Protein AF-A0A933IXT7-F1 (afdb_monomer_lite)

pLDDT: mean 86.95, std 10.94, range [59.25, 97.69]

Secondary structure (DSSP, 8-state):
--SS-EEEEESEEEESSEEEES---GGGTT----EEEEEE-BTTB--EEEESSEEEE-TTEEEEEEEEEEEESSEEEEES--SEEEEEEEEEES-EEEES--S--EEEE-HHHHHHHH---PPPP-----PPPPP-

Foldseek 3Di:
DFAADEDEAEAEDEDAAEAEFQDDDVVNVRDLHAGHYAWDYDQLGAIEYYHAAEYEAEASHAEAHGEAEYYHAHEYEYDHDHPYAEYEAAYDYPYYYYYDDPDDHYYHHDVSRPCSHPNDDDDDDDDDDDDDDDDD

Structure (mmCIF, N/CA/C/O backbone):
data_AF-A0A933IXT7-F1
#
_entry.id   AF-A0A933IXT7-F1
#
loop_
_atom_site.group_PDB
_atom_site.id
_atom_site.type_symbol
_atom_site.label_atom_id
_atom_site.label_alt_id
_atom_site.label_comp_id
_atom_site.label_asym_id
_atom_site.label_entity_id
_atom_site.label_seq_id
_atom_site.pdbx_PDB_ins_code
_atom_site.Cartn_x
_atom_site.Cartn_y
_atom_site.Cartn_z
_atom_site.occupancy
_atom_site.B_iso_or_equiv
_atom_site.auth_seq_id
_atom_site.auth_comp_id
_atom_site.auth_asym_id
_atom_site.auth_atom_id
_atom_site.pdbx_PDB_model_num
ATOM 1 N N . LEU A 1 1 ? 7.897 -8.116 -3.542 1.00 64.69 1 LEU A N 1
ATOM 2 C CA . LEU A 1 1 ? 8.031 -8.507 -4.963 1.00 64.69 1 LEU A CA 1
ATOM 3 C C . LEU A 1 1 ? 9.427 -8.209 -5.486 1.00 64.69 1 LEU A C 1
ATOM 5 O O . LEU A 1 1 ? 9.995 -7.204 -5.065 1.00 64.69 1 LEU A O 1
ATOM 9 N N . LYS A 1 2 ? 9.981 -9.103 -6.317 1.00 71.12 2 LYS A N 1
ATOM 10 C CA . LYS A 1 2 ? 11.319 -9.008 -6.930 1.00 71.12 2 LYS A CA 1
ATOM 11 C C . LYS A 1 2 ? 11.310 -9.678 -8.314 1.00 71.12 2 LYS A C 1
ATOM 13 O O . LYS A 1 2 ? 10.680 -10.722 -8.445 1.00 71.12 2 LYS A O 1
ATOM 18 N N . CYS A 1 3 ? 12.093 -9.143 -9.254 1.00 75.56 3 CYS A N 1
ATOM 19 C CA . CYS A 1 3 ? 12.360 -9.699 -10.592 1.00 75.56 3 CYS A CA 1
ATOM 20 C C . CYS A 1 3 ? 11.106 -9.931 -11.469 1.00 75.56 3 CYS A C 1
ATOM 22 O O . CYS A 1 3 ? 10.729 -11.075 -11.701 1.00 75.56 3 CYS A O 1
ATOM 24 N N . ASP A 1 4 ? 10.489 -8.854 -11.966 1.00 82.38 4 ASP A N 1
ATOM 25 C CA . ASP A 1 4 ? 9.450 -8.893 -13.017 1.00 82.38 4 ASP A CA 1
ATOM 26 C C . ASP A 1 4 ? 8.221 -9.744 -12.662 1.00 82.38 4 ASP A C 1
ATOM 28 O O . ASP A 1 4 ? 7.850 -10.705 -13.335 1.00 82.38 4 ASP A O 1
ATOM 32 N N . ARG A 1 5 ? 7.622 -9.449 -11.506 1.00 85.50 5 ARG A N 1
ATOM 33 C CA . ARG A 1 5 ? 6.485 -10.210 -10.986 1.00 85.50 5 ARG A CA 1
ATOM 34 C C . ARG A 1 5 ? 5.219 -9.391 -11.068 1.00 85.50 5 ARG A C 1
ATOM 36 O O . ARG A 1 5 ? 5.161 -8.304 -10.506 1.00 85.50 5 ARG A O 1
ATOM 43 N N . LYS A 1 6 ? 4.190 -9.992 -11.652 1.00 91.56 6 LYS A N 1
ATOM 44 C CA . LYS A 1 6 ? 2.822 -9.484 -11.621 1.00 91.56 6 LYS A CA 1
ATOM 45 C C . LYS A 1 6 ? 2.040 -10.261 -10.575 1.00 91.56 6 LYS A C 1
ATOM 47 O O . LYS A 1 6 ? 1.971 -11.488 -10.649 1.00 91.56 6 LYS A O 1
ATOM 52 N N . ILE A 1 7 ? 1.509 -9.567 -9.576 1.00 92.81 7 ILE A N 1
ATOM 53 C CA . ILE A 1 7 ? 0.618 -10.165 -8.579 1.00 92.81 7 ILE A CA 1
ATOM 54 C C . ILE A 1 7 ? -0.763 -9.557 -8.716 1.00 92.81 7 ILE A C 1
ATOM 56 O O . ILE A 1 7 ? -0.926 -8.342 -8.642 1.00 92.81 7 ILE A O 1
ATOM 60 N N . THR A 1 8 ? -1.752 -10.436 -8.812 1.00 95.62 8 THR A N 1
ATOM 61 C CA . THR A 1 8 ? -3.160 -10.089 -8.676 1.00 95.62 8 THR A CA 1
ATOM 62 C C . THR A 1 8 ? -3.669 -10.629 -7.347 1.00 95.62 8 THR A C 1
ATOM 64 O O . THR A 1 8 ? -3.582 -11.827 -7.080 1.00 95.62 8 THR A O 1
ATOM 67 N N . VAL A 1 9 ? -4.184 -9.741 -6.506 1.00 96.00 9 VAL A N 1
ATOM 68 C CA . VAL A 1 9 ? -4.843 -10.070 -5.242 1.00 96.00 9 VAL A CA 1
ATOM 69 C C . VAL A 1 9 ? -6.340 -9.889 -5.447 1.00 96.00 9 VAL A C 1
ATOM 71 O O . VAL A 1 9 ? -6.778 -8.811 -5.830 1.00 96.00 9 VAL A O 1
ATOM 74 N N . ASN A 1 10 ? -7.129 -10.923 -5.174 1.00 95.44 10 ASN A N 1
ATOM 75 C CA . ASN A 1 10 ? -8.587 -10.825 -5.147 1.00 95.44 10 ASN A CA 1
ATOM 76 C C . ASN A 1 10 ? -9.021 -10.796 -3.675 1.00 95.44 10 ASN A C 1
ATOM 78 O O . ASN A 1 10 ? -9.048 -11.843 -3.031 1.00 95.44 10 ASN A O 1
ATOM 82 N N . GLY A 1 11 ? -9.275 -9.602 -3.132 1.00 93.94 11 GLY A N 1
ATOM 83 C CA . GLY A 1 11 ? -9.555 -9.395 -1.706 1.00 93.94 11 GLY A CA 1
ATOM 84 C C . GLY A 1 11 ? -8.407 -8.716 -0.948 1.00 93.94 11 GLY A C 1
ATOM 85 O O . GLY A 1 11 ? -7.787 -7.777 -1.456 1.00 93.94 11 GLY A O 1
ATOM 86 N N . LEU A 1 12 ? -8.152 -9.139 0.294 1.00 94.31 12 LEU A N 1
ATOM 87 C CA . LEU A 1 12 ? -7.164 -8.520 1.186 1.00 94.31 12 LEU A CA 1
ATOM 88 C C . LEU A 1 12 ? -5.797 -9.207 1.124 1.00 94.31 12 LEU A C 1
ATOM 90 O O . LEU A 1 12 ? -5.676 -10.408 1.364 1.00 94.31 12 LEU A O 1
ATOM 94 N N . LEU A 1 13 ? -4.741 -8.416 0.927 1.00 95.88 13 LEU A N 1
ATOM 95 C CA . LEU A 1 13 ? -3.371 -8.830 1.218 1.00 95.88 13 LEU A CA 1
ATOM 96 C C . LEU A 1 13 ? -2.930 -8.228 2.551 1.00 95.88 13 LEU A C 1
ATOM 98 O O . LEU A 1 13 ? -2.722 -7.019 2.658 1.00 95.88 13 LEU A O 1
ATOM 102 N N . VAL A 1 14 ? -2.742 -9.087 3.551 1.00 95.62 14 VAL A N 1
ATOM 103 C CA . VAL A 1 14 ? -2.350 -8.681 4.905 1.00 95.62 14 VAL A CA 1
ATOM 104 C C . VAL A 1 14 ? -0.927 -9.144 5.208 1.00 95.62 14 VAL A C 1
ATOM 106 O O . VAL A 1 14 ? -0.570 -10.299 4.984 1.00 95.62 14 VAL A O 1
ATOM 109 N N . SER A 1 15 ? -0.109 -8.248 5.754 1.00 95.94 15 SER A N 1
ATOM 110 C CA . SER A 1 15 ? 1.239 -8.541 6.238 1.00 95.94 15 SER A CA 1
ATOM 111 C C . SER A 1 15 ? 1.377 -8.178 7.712 1.00 95.94 15 SER A C 1
ATOM 113 O O . SER A 1 15 ? 1.053 -7.067 8.142 1.00 95.94 15 SER A O 1
ATOM 115 N N . SER A 1 16 ? 1.951 -9.099 8.488 1.00 94.38 16 SER A N 1
ATOM 116 C CA . SER A 1 16 ? 2.228 -8.915 9.918 1.00 94.38 16 SER A CA 1
ATOM 117 C C . SER A 1 16 ? 3.265 -7.830 10.211 1.00 94.38 16 SER A C 1
ATOM 119 O O . SER A 1 16 ? 3.409 -7.420 11.364 1.00 94.38 16 SER A O 1
ATOM 121 N N . ARG A 1 17 ? 3.993 -7.355 9.192 1.00 94.94 17 ARG A N 1
ATOM 122 C CA . ARG A 1 17 ? 5.006 -6.309 9.344 1.00 94.94 17 ARG A CA 1
ATOM 123 C C . ARG A 1 17 ? 4.995 -5.333 8.178 1.00 94.94 17 ARG A C 1
ATOM 125 O O . ARG A 1 17 ? 4.395 -4.271 8.293 1.00 94.94 17 ARG A O 1
ATOM 132 N N . ASP A 1 18 ? 5.646 -5.690 7.076 1.00 96.50 18 ASP A N 1
ATOM 133 C CA . ASP A 1 18 ? 5.834 -4.793 5.939 1.00 96.50 18 ASP A CA 1
ATOM 134 C C . ASP A 1 18 ? 5.363 -5.445 4.638 1.00 96.50 18 ASP A C 1
ATOM 136 O O . ASP A 1 18 ? 5.537 -6.650 4.436 1.00 96.50 18 ASP A O 1
ATOM 140 N N . ILE A 1 19 ? 4.847 -4.631 3.724 1.00 95.00 19 ILE A N 1
ATOM 141 C CA . ILE A 1 19 ? 4.668 -4.977 2.313 1.00 95.00 19 ILE A CA 1
ATOM 142 C C . ILE A 1 19 ? 5.752 -4.227 1.541 1.00 95.00 19 ILE A C 1
ATOM 144 O O . ILE A 1 19 ? 5.908 -3.021 1.694 1.00 95.00 19 ILE A O 1
ATOM 148 N N . ASN A 1 20 ? 6.544 -4.948 0.747 1.00 92.94 20 ASN A N 1
ATOM 149 C CA . ASN A 1 20 ? 7.614 -4.354 -0.053 1.00 92.94 20 ASN A CA 1
ATOM 150 C C . ASN A 1 20 ? 7.482 -4.805 -1.505 1.00 92.94 20 ASN A C 1
ATOM 152 O O . ASN A 1 20 ? 7.503 -6.010 -1.798 1.00 92.94 20 ASN A O 1
ATOM 156 N N . ILE A 1 21 ? 7.382 -3.846 -2.411 1.00 90.62 21 ILE A N 1
ATOM 157 C CA . ILE A 1 21 ? 7.180 -4.056 -3.842 1.00 90.62 21 ILE A CA 1
ATOM 158 C C . ILE A 1 21 ? 8.311 -3.346 -4.578 1.00 90.62 21 ILE A C 1
ATOM 160 O O . ILE A 1 21 ? 8.733 -2.277 -4.163 1.00 90.62 21 ILE A O 1
ATOM 164 N N . GLY A 1 22 ? 8.853 -3.977 -5.622 1.00 86.88 22 GLY A N 1
ATOM 165 C CA . GLY A 1 22 ? 9.901 -3.354 -6.431 1.00 86.88 22 GLY A CA 1
ATOM 166 C C . GLY A 1 22 ? 11.289 -3.314 -5.789 1.00 86.88 22 GLY A C 1
ATOM 167 O O . GLY A 1 22 ? 12.111 -2.485 -6.179 1.00 86.88 22 GLY A O 1
ATOM 168 N N . LYS A 1 23 ? 11.587 -4.191 -4.815 1.00 84.25 23 LYS A N 1
ATOM 169 C CA . LYS A 1 23 ?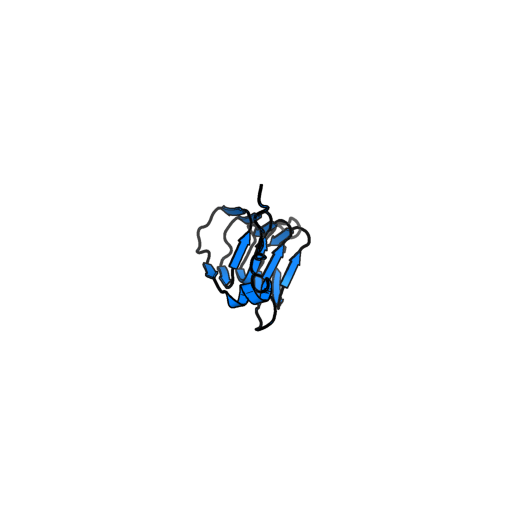 12.926 -4.234 -4.208 1.00 84.25 23 LYS A CA 1
ATOM 170 C C . LYS A 1 23 ? 13.971 -4.656 -5.230 1.00 84.25 23 LYS A C 1
ATOM 172 O O . LYS A 1 23 ? 13.884 -5.750 -5.792 1.00 84.25 23 LYS A O 1
ATOM 177 N N . PHE A 1 24 ? 15.012 -3.840 -5.361 1.00 74.19 24 PHE A N 1
ATOM 178 C CA . PHE A 1 24 ? 16.221 -4.221 -6.076 1.00 74.19 24 PHE A CA 1
ATOM 179 C C . PHE A 1 24 ? 16.853 -5.458 -5.416 1.00 74.19 24 PHE A C 1
ATOM 181 O O . PHE A 1 24 ? 16.936 -5.558 -4.188 1.00 74.19 24 PHE A O 1
ATOM 188 N N . SER A 1 25 ? 17.260 -6.438 -6.219 1.00 71.06 25 SER A N 1
ATOM 189 C CA . SER A 1 25 ? 17.835 -7.690 -5.728 1.00 71.06 25 SER A CA 1
ATOM 190 C C . SER A 1 25 ? 18.917 -8.168 -6.687 1.00 71.06 25 SER A C 1
ATOM 192 O O . SER A 1 25 ? 18.670 -8.287 -7.882 1.00 71.06 25 SER A O 1
ATOM 194 N N . ILE A 1 26 ? 20.093 -8.500 -6.146 1.00 68.81 26 ILE A N 1
ATOM 195 C CA . ILE A 1 26 ? 21.267 -8.965 -6.910 1.00 68.81 26 ILE A CA 1
ATOM 196 C C . ILE A 1 26 ? 20.938 -10.222 -7.735 1.00 68.81 26 ILE A C 1
ATOM 198 O O . ILE A 1 26 ? 21.406 -10.371 -8.858 1.00 68.81 26 ILE A O 1
ATOM 202 N N . GLY A 1 27 ? 20.047 -11.081 -7.225 1.00 65.19 27 GLY A N 1
ATOM 203 C CA . GLY A 1 27 ? 19.555 -12.264 -7.941 1.00 65.19 27 GLY A CA 1
ATOM 204 C C . GLY A 1 27 ? 18.751 -11.982 -9.220 1.00 65.19 27 GLY A C 1
ATOM 205 O O . GLY A 1 27 ? 18.489 -12.918 -9.960 1.00 65.19 27 GLY A O 1
ATOM 206 N N . CYS A 1 28 ? 18.381 -10.728 -9.505 1.00 61.88 28 CYS A N 1
ATOM 207 C CA . CYS A 1 28 ? 17.754 -10.336 -10.773 1.00 61.88 28 CYS A CA 1
ATOM 208 C C . CYS A 1 28 ? 18.783 -9.871 -11.829 1.00 61.88 28 CYS A C 1
ATOM 210 O O . CYS A 1 28 ? 18.413 -9.131 -12.734 1.00 61.88 28 CYS A O 1
ATOM 212 N N . LEU A 1 29 ? 20.072 -10.227 -11.698 1.00 63.25 29 LEU A N 1
ATOM 213 C CA . LEU A 1 29 ? 21.143 -9.864 -12.648 1.00 63.25 29 LEU A CA 1
ATOM 214 C C . LEU A 1 29 ? 21.183 -8.357 -12.980 1.00 63.25 29 LEU A C 1
ATOM 216 O O . LEU A 1 29 ? 21.308 -7.966 -14.136 1.00 63.25 29 LEU A O 1
ATOM 220 N N . PHE A 1 30 ? 21.049 -7.505 -11.958 1.00 62.12 30 PHE A N 1
ATOM 221 C CA . PHE A 1 30 ? 20.999 -6.036 -12.080 1.00 62.12 30 PHE A CA 1
ATOM 222 C C . PHE A 1 30 ? 19.828 -5.468 -12.901 1.00 62.12 30 PHE A C 1
ATOM 224 O O . PHE A 1 30 ? 19.757 -4.256 -13.093 1.00 62.12 30 PHE A O 1
ATOM 231 N N . GLN A 1 31 ? 18.870 -6.290 -13.329 1.00 63.16 31 GLN A N 1
ATOM 232 C CA . GLN A 1 31 ? 17.666 -5.809 -13.996 1.00 63.16 31 GLN A CA 1
ATOM 233 C C . GLN A 1 31 ? 16.585 -5.459 -12.966 1.00 63.16 31 GLN A C 1
ATOM 235 O O . GLN A 1 31 ? 16.182 -6.283 -12.137 1.00 63.16 31 GLN A O 1
ATOM 240 N N . CYS A 1 32 ? 16.077 -4.224 -13.035 1.00 69.69 32 CYS A N 1
ATOM 241 C CA . CYS A 1 32 ? 14.761 -3.913 -12.481 1.00 69.69 32 CYS A CA 1
ATOM 242 C C . CYS A 1 32 ? 13.715 -4.530 -13.414 1.00 69.69 32 CYS A C 1
ATOM 244 O O . CYS A 1 32 ? 13.420 -3.976 -14.468 1.00 69.69 32 CYS A O 1
ATOM 246 N N . GLY A 1 33 ? 13.150 -5.671 -13.029 1.00 68.50 33 GLY A N 1
ATOM 247 C CA . GLY A 1 33 ? 11.905 -6.133 -13.643 1.00 68.50 33 GLY A CA 1
ATOM 248 C C . GLY A 1 33 ? 10.720 -5.266 -13.207 1.00 68.50 33 GLY A C 1
ATOM 249 O O . GLY A 1 33 ? 10.770 -4.674 -12.124 1.00 68.50 33 GLY A O 1
ATOM 250 N N . GLN A 1 34 ? 9.655 -5.210 -14.006 1.00 76.44 34 GLN A N 1
ATOM 251 C CA . GLN A 1 34 ? 8.419 -4.521 -13.638 1.00 76.44 34 GLN A CA 1
ATOM 252 C C . GLN A 1 34 ? 7.662 -5.344 -12.601 1.00 76.44 34 GLN A C 1
ATOM 254 O O . GLN A 1 34 ? 7.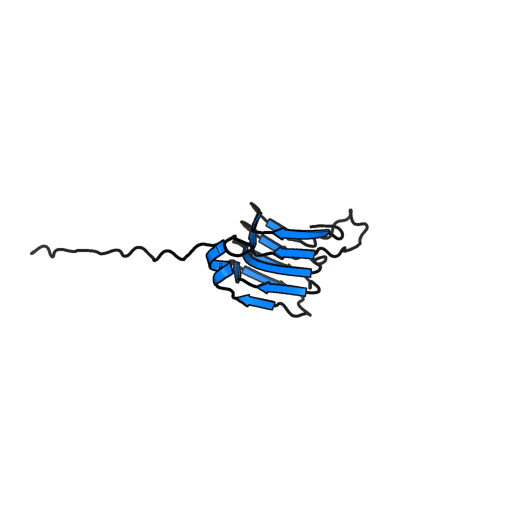148 -6.426 -12.875 1.00 76.44 34 GLN A O 1
ATOM 259 N N . ASN A 1 35 ? 7.634 -4.853 -11.364 1.00 89.12 35 ASN A N 1
ATOM 260 C CA . ASN A 1 35 ? 6.863 -5.502 -10.313 1.00 89.12 35 ASN A CA 1
ATOM 261 C C . ASN A 1 35 ? 5.489 -4.847 -10.226 1.00 89.12 35 ASN A C 1
ATOM 263 O O . ASN A 1 35 ? 5.357 -3.805 -9.582 1.00 89.12 35 ASN A O 1
ATOM 267 N N . ASP A 1 36 ? 4.510 -5.468 -10.873 1.00 92.62 36 ASP A N 1
ATOM 268 C CA . ASP A 1 36 ? 3.140 -4.977 -10.941 1.00 92.62 36 ASP A CA 1
ATOM 269 C C . ASP A 1 36 ? 2.314 -5.570 -9.794 1.00 92.62 36 ASP A C 1
ATOM 271 O O . ASP A 1 36 ? 2.419 -6.763 -9.469 1.00 92.62 36 ASP A O 1
ATOM 275 N N . ILE A 1 37 ? 1.471 -4.742 -9.183 1.00 94.50 37 ILE A N 1
ATOM 276 C CA . ILE A 1 37 ? 0.465 -5.185 -8.225 1.00 94.50 37 ILE A CA 1
ATOM 277 C C . ILE A 1 37 ? -0.914 -4.697 -8.653 1.00 94.50 37 ILE A C 1
ATOM 279 O O . ILE A 1 37 ? -1.141 -3.509 -8.880 1.00 94.50 37 ILE A O 1
ATOM 283 N N . THR A 1 38 ? -1.848 -5.637 -8.710 1.00 96.94 38 THR A N 1
ATOM 284 C CA . THR A 1 38 ? -3.262 -5.371 -8.935 1.00 96.94 38 THR A CA 1
ATOM 285 C C . THR A 1 38 ? -4.053 -5.937 -7.769 1.00 96.94 38 THR A C 1
ATOM 287 O O . THR A 1 38 ? -3.924 -7.119 -7.453 1.00 96.94 38 THR A O 1
ATOM 290 N N . VAL A 1 39 ? -4.872 -5.117 -7.122 1.00 97.44 39 VAL A N 1
ATOM 291 C CA . VAL A 1 39 ? -5.835 -5.571 -6.114 1.00 97.44 39 VAL A CA 1
ATOM 292 C C . VAL A 1 39 ? -7.229 -5.370 -6.674 1.00 97.44 39 VAL A C 1
ATOM 294 O O . VAL A 1 39 ? -7.655 -4.239 -6.906 1.00 97.44 39 VAL A O 1
ATOM 297 N N . ASN A 1 40 ? -7.926 -6.479 -6.887 1.00 97.06 40 ASN A N 1
ATOM 298 C CA . ASN A 1 40 ? -9.297 -6.497 -7.354 1.00 97.06 40 ASN A CA 1
ATOM 299 C C . ASN A 1 40 ? -10.254 -6.447 -6.170 1.00 97.06 40 ASN A C 1
ATOM 301 O O . ASN A 1 40 ? -10.062 -7.114 -5.148 1.00 97.06 40 ASN A O 1
ATOM 305 N N . HIS A 1 41 ? -11.318 -5.685 -6.370 1.00 95.25 41 HIS A N 1
ATOM 306 C CA . HIS A 1 41 ? -12.452 -5.617 -5.476 1.00 95.25 41 HIS A CA 1
ATOM 307 C C . HIS A 1 41 ? -13.609 -6.442 -6.044 1.00 95.25 41 HIS A C 1
ATOM 309 O O . HIS A 1 41 ? -13.832 -6.448 -7.256 1.00 95.25 41 HIS A O 1
ATOM 315 N N . ALA A 1 42 ? -14.358 -7.097 -5.165 1.00 93.94 42 ALA A N 1
ATOM 316 C CA . ALA A 1 42 ? -15.643 -7.704 -5.470 1.00 93.94 42 ALA A CA 1
ATOM 317 C C . ALA A 1 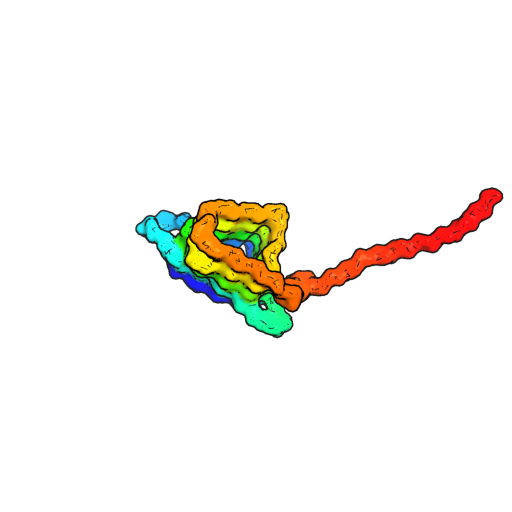42 ? -16.632 -7.254 -4.393 1.00 93.94 42 ALA A C 1
ATOM 319 O O . ALA A 1 42 ? -16.275 -7.228 -3.219 1.00 93.94 42 ALA A O 1
ATOM 320 N N . SER A 1 43 ? -17.852 -6.896 -4.795 1.00 91.50 43 SER A N 1
ATOM 321 C CA . SER A 1 43 ? -18.838 -6.320 -3.875 1.00 91.50 43 SER A CA 1
ATOM 322 C C . SER A 1 43 ? -19.133 -7.258 -2.704 1.00 91.50 43 SER A C 1
ATOM 324 O O . SER A 1 43 ? -19.357 -8.455 -2.897 1.00 91.50 43 SER A O 1
ATOM 326 N N . GLY A 1 44 ? -19.130 -6.700 -1.494 1.00 89.38 44 GLY A N 1
ATOM 327 C CA . GLY A 1 44 ? -19.327 -7.442 -0.252 1.00 89.38 44 GLY A CA 1
ATOM 328 C C . GLY A 1 44 ? -18.071 -8.165 0.240 1.00 89.38 44 GLY A C 1
ATOM 329 O O . GLY A 1 44 ? -18.140 -8.880 1.239 1.00 89.38 44 GLY A O 1
ATOM 330 N N . ILE A 1 45 ? -16.930 -7.999 -0.438 1.00 92.75 45 ILE A N 1
ATOM 331 C CA . ILE A 1 45 ? -15.654 -8.603 -0.061 1.00 92.75 45 ILE A CA 1
ATOM 332 C C . ILE A 1 45 ? -14.651 -7.494 0.232 1.00 92.75 45 ILE A C 1
ATOM 334 O O . ILE A 1 45 ? -14.293 -6.691 -0.632 1.00 92.75 45 ILE A O 1
ATOM 338 N N . ALA A 1 46 ? -14.123 -7.514 1.453 1.00 94.06 46 ALA A N 1
ATOM 339 C CA . ALA A 1 46 ? -13.020 -6.656 1.840 1.00 94.06 46 ALA A CA 1
ATOM 340 C C . ALA A 1 46 ? -11.843 -6.817 0.863 1.00 94.06 46 ALA A C 1
ATOM 342 O O . ALA A 1 46 ? -11.378 -7.930 0.595 1.00 94.06 46 ALA A O 1
ATOM 343 N N . SER A 1 47 ? -11.330 -5.698 0.355 1.00 97.12 47 SER A N 1
ATOM 344 C CA . SER A 1 47 ? -10.175 -5.682 -0.538 1.00 97.12 47 SER A CA 1
ATOM 345 C C . SER A 1 47 ? -9.188 -4.592 -0.163 1.00 97.12 47 SER A C 1
ATOM 347 O O . SER A 1 47 ? -9.560 -3.558 0.399 1.00 97.12 47 SER A O 1
ATOM 349 N N . GLY A 1 48 ? -7.907 -4.828 -0.448 1.00 96.62 48 GLY A N 1
ATOM 350 C CA . GLY A 1 48 ? -6.876 -3.863 -0.095 1.00 96.62 48 GLY A CA 1
ATOM 351 C C . GLY A 1 48 ? -5.513 -4.429 0.280 1.00 96.62 48 GLY A C 1
ATOM 352 O O . GLY A 1 48 ? -5.255 -5.631 0.202 1.00 96.62 48 GLY A O 1
ATOM 353 N N . LEU A 1 49 ? -4.638 -3.523 0.719 1.00 96.88 49 LEU A N 1
ATOM 354 C CA . LEU A 1 49 ? -3.280 -3.802 1.184 1.00 96.88 49 LEU A CA 1
ATOM 355 C C . LEU A 1 49 ? -3.140 -3.359 2.637 1.00 96.88 49 LEU A C 1
ATOM 357 O O . LEU A 1 49 ? -3.253 -2.173 2.929 1.00 96.88 49 LEU A O 1
ATOM 361 N N . PHE A 1 50 ? -2.853 -4.293 3.538 1.00 96.94 50 PHE A N 1
ATOM 362 C CA . PHE A 1 50 ? -2.774 -4.022 4.970 1.00 96.94 50 PHE A CA 1
ATOM 363 C C . PHE A 1 50 ? -1.415 -4.447 5.504 1.00 96.94 50 PHE A C 1
ATOM 365 O O . PHE A 1 50 ? -1.052 -5.623 5.475 1.00 96.94 50 PHE A O 1
ATOM 372 N N . ALA A 1 51 ? -0.660 -3.491 6.031 1.00 97.00 51 ALA A N 1
ATOM 373 C CA . ALA A 1 51 ? 0.599 -3.755 6.703 1.00 97.00 51 ALA A CA 1
ATOM 374 C C . ALA A 1 51 ? 0.551 -3.230 8.135 1.00 97.00 51 ALA A C 1
ATOM 376 O O . ALA A 1 51 ? 0.243 -2.061 8.381 1.00 97.00 51 ALA A O 1
ATOM 377 N N . LYS A 1 52 ? 0.954 -4.078 9.089 1.00 95.75 52 LYS A N 1
ATOM 378 C CA . LYS A 1 52 ? 1.076 -3.667 10.493 1.00 95.75 52 LYS A CA 1
ATOM 379 C C . LYS A 1 52 ? 2.083 -2.535 10.689 1.00 95.75 52 LYS A C 1
ATOM 381 O O . LYS A 1 52 ? 2.024 -1.886 11.722 1.00 95.75 52 LYS A O 1
ATOM 386 N N . ARG A 1 53 ? 3.018 -2.306 9.765 1.00 96.75 53 ARG A N 1
ATOM 387 C CA . ARG A 1 53 ? 4.022 -1.242 9.867 1.00 96.75 53 ARG A CA 1
ATOM 388 C C . ARG A 1 53 ? 4.145 -0.449 8.569 1.00 96.75 53 ARG A C 1
ATOM 390 O O . ARG A 1 53 ? 3.621 0.659 8.511 1.00 96.75 53 ARG A O 1
ATOM 397 N N . LYS A 1 54 ? 4.829 -0.977 7.545 1.00 96.88 54 LYS A N 1
ATOM 398 C CA . LYS A 1 54 ? 5.143 -0.199 6.331 1.00 96.88 54 LYS A CA 1
ATOM 399 C C . LYS A 1 54 ? 4.619 -0.811 5.045 1.00 96.88 54 LYS A C 1
ATOM 401 O O . LYS A 1 54 ? 4.694 -2.023 4.859 1.00 96.88 54 LYS A O 1
ATOM 406 N N . ILE A 1 55 ? 4.204 0.046 4.119 1.00 96.00 55 ILE A N 1
ATOM 407 C CA . ILE A 1 55 ? 4.027 -0.311 2.709 1.00 96.00 55 ILE A CA 1
ATOM 408 C C . ILE A 1 55 ? 5.057 0.486 1.91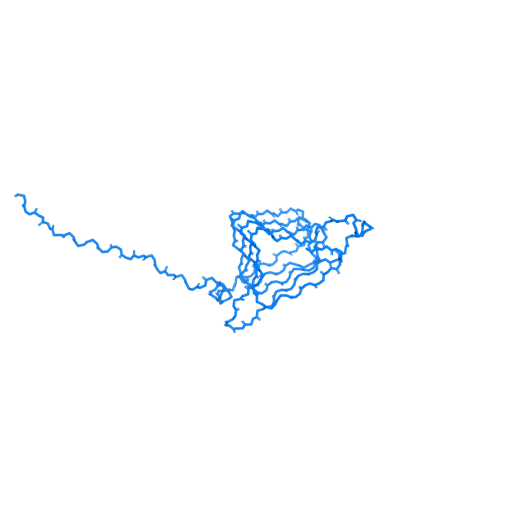3 1.00 96.00 55 ILE A C 1
ATOM 410 O O . ILE A 1 55 ? 5.016 1.713 1.913 1.00 96.00 55 ILE A O 1
ATOM 414 N N . ASN A 1 56 ? 5.994 -0.216 1.273 1.00 94.06 56 ASN A N 1
ATOM 415 C CA . ASN A 1 56 ? 7.076 0.377 0.496 1.00 94.06 56 ASN A CA 1
ATOM 416 C C . ASN A 1 56 ? 6.956 -0.018 -0.978 1.00 94.06 56 ASN A C 1
ATOM 418 O O . ASN A 1 56 ? 7.010 -1.207 -1.314 1.00 94.06 56 ASN A O 1
ATOM 422 N N . PHE A 1 57 ? 6.866 0.992 -1.833 1.00 91.75 57 PHE A N 1
ATOM 423 C CA . PHE A 1 57 ? 7.079 0.896 -3.270 1.00 91.75 57 PHE A CA 1
ATOM 424 C C . PHE A 1 57 ? 8.490 1.405 -3.568 1.00 91.75 57 PHE A C 1
ATOM 426 O O . PHE A 1 57 ? 8.790 2.584 -3.385 1.00 91.75 57 PHE A O 1
ATOM 433 N N . ASP A 1 58 ? 9.375 0.482 -3.927 1.00 89.81 58 ASP A N 1
ATOM 434 C CA . ASP A 1 58 ? 10.793 0.713 -4.207 1.00 89.81 58 ASP A CA 1
ATOM 435 C C . ASP A 1 58 ? 11.021 0.946 -5.725 1.00 89.81 58 ASP A C 1
ATOM 437 O O . ASP A 1 58 ? 10.096 0.738 -6.517 1.00 89.81 58 ASP A O 1
ATOM 441 N N . PRO A 1 59 ? 12.238 1.334 -6.172 1.00 86.19 59 PRO A N 1
ATOM 442 C CA . PRO A 1 59 ? 12.492 1.792 -7.542 1.00 86.19 59 PRO A CA 1
ATOM 443 C C . PRO A 1 59 ? 12.072 0.874 -8.686 1.00 86.19 59 PRO A C 1
ATOM 445 O O . PRO A 1 59 ? 11.805 1.366 -9.777 1.00 86.19 59 PRO A O 1
ATOM 448 N N . CYS A 1 60 ? 12.025 -0.441 -8.465 1.00 86.94 60 CYS A N 1
ATOM 449 C CA . CYS A 1 60 ? 11.611 -1.399 -9.490 1.00 86.94 60 CYS A CA 1
ATOM 450 C C . CYS A 1 60 ? 10.098 -1.702 -9.441 1.00 86.94 60 CYS A C 1
ATOM 452 O O . CYS A 1 60 ? 9.674 -2.796 -9.826 1.00 86.94 60 CYS A O 1
ATOM 454 N N . THR A 1 61 ? 9.279 -0.808 -8.883 1.00 89.19 61 THR A N 1
ATOM 455 C CA . THR A 1 61 ? 7.814 -0.942 -8.910 1.00 89.19 61 THR A CA 1
ATOM 456 C C . THR A 1 61 ? 7.308 -0.603 -10.313 1.00 89.19 61 THR A C 1
ATOM 458 O O . THR A 1 61 ? 7.717 0.400 -10.888 1.00 89.19 61 THR A O 1
ATOM 461 N N . GLY A 1 62 ? 6.468 -1.473 -10.876 1.00 90.00 62 GLY A N 1
ATOM 462 C CA . GLY A 1 62 ? 5.897 -1.334 -12.214 1.00 90.00 62 GLY A CA 1
ATOM 463 C C . GLY A 1 62 ? 4.576 -0.572 -12.188 1.00 90.00 62 GLY A C 1
ATOM 464 O O . GLY A 1 62 ? 4.589 0.643 -12.076 1.00 90.00 62 GLY A O 1
ATOM 465 N N . GLU A 1 63 ? 3.450 -1.259 -12.315 1.00 92.31 63 GLU A N 1
ATOM 466 C CA . GLU A 1 63 ? 2.103 -0.685 -12.173 1.00 92.31 63 GLU A CA 1
ATOM 467 C C . GLU A 1 63 ? 1.526 -0.985 -10.784 1.00 92.31 63 GLU A C 1
ATOM 469 O O . GLU A 1 63 ? 1.673 -2.090 -10.253 1.00 92.31 63 GLU A O 1
ATOM 474 N N . VAL A 1 64 ? 0.866 0.001 -10.179 1.00 93.81 64 VAL A N 1
ATOM 475 C CA . VAL A 1 64 ? 0.163 -0.141 -8.901 1.00 93.81 64 VAL A CA 1
ATOM 476 C C . VAL A 1 64 ? -1.292 0.231 -9.117 1.00 93.81 64 VAL A C 1
ATOM 478 O O . VAL A 1 64 ? -1.617 1.405 -9.252 1.00 93.81 64 VAL A O 1
ATOM 481 N N . ASN A 1 65 ? -2.164 -0.772 -9.113 1.00 96.19 65 ASN A N 1
ATOM 482 C CA . ASN A 1 65 ? -3.599 -0.605 -9.304 1.00 96.19 65 ASN A CA 1
ATOM 483 C C . ASN A 1 65 ? -4.338 -1.263 -8.135 1.00 96.19 65 ASN A C 1
ATOM 485 O O . ASN A 1 65 ? -4.366 -2.486 -8.017 1.00 96.19 65 ASN A O 1
ATOM 489 N N . VAL A 1 66 ? -4.907 -0.466 -7.229 1.00 97.19 66 VAL A N 1
ATOM 490 C CA . VAL A 1 66 ? -5.551 -0.967 -6.006 1.00 97.19 66 VAL A CA 1
ATOM 491 C C . VAL A 1 66 ? -6.999 -0.508 -5.929 1.00 97.19 66 VAL A C 1
ATOM 493 O O . VAL A 1 66 ? -7.262 0.669 -5.707 1.00 97.19 66 VAL A O 1
ATOM 496 N N . ASN A 1 67 ? -7.930 -1.458 -6.023 1.00 97.69 67 ASN A N 1
ATOM 497 C CA . ASN A 1 67 ? -9.334 -1.259 -5.679 1.00 97.69 67 ASN A CA 1
ATOM 498 C C . ASN A 1 67 ? -9.568 -1.801 -4.266 1.00 97.69 67 ASN A C 1
ATOM 500 O O . ASN A 1 67 ? -9.688 -3.012 -4.064 1.00 97.69 67 ASN A O 1
ATOM 504 N N . GLY A 1 68 ? -9.572 -0.918 -3.271 1.00 96.38 68 GLY A N 1
ATOM 505 C CA . GLY A 1 68 ? -9.676 -1.305 -1.866 1.00 96.38 68 GLY A CA 1
ATOM 506 C C . GLY A 1 68 ? -9.018 -0.322 -0.902 1.00 96.38 68 GLY A C 1
ATOM 507 O O . GLY A 1 68 ? -8.512 0.733 -1.290 1.00 96.38 68 GLY A O 1
ATOM 508 N N . ALA A 1 69 ? -9.003 -0.685 0.377 1.00 95.94 69 ALA A N 1
ATOM 509 C CA . ALA A 1 69 ? -8.335 0.092 1.414 1.00 95.94 69 ALA A CA 1
ATOM 510 C C . ALA A 1 69 ? -6.826 -0.200 1.445 1.00 95.94 69 ALA A C 1
ATOM 512 O O . ALA A 1 69 ? -6.390 -1.349 1.477 1.00 95.94 69 ALA A O 1
ATOM 513 N N . VAL A 1 70 ? -6.001 0.839 1.477 1.00 96.94 70 VAL A N 1
ATOM 514 C CA . VAL A 1 70 ? -4.559 0.726 1.710 1.00 96.94 70 VAL A CA 1
ATOM 515 C C . VAL A 1 70 ? -4.269 1.235 3.111 1.00 96.94 70 VAL A C 1
ATOM 517 O O . VAL A 1 70 ? -4.435 2.419 3.383 1.00 96.94 70 VAL A O 1
ATOM 520 N N . TYR A 1 71 ? -3.824 0.347 3.995 1.00 96.00 71 TYR A N 1
ATOM 521 C CA . TYR A 1 71 ? -3.555 0.646 5.394 1.00 96.00 71 TYR A CA 1
ATOM 522 C C . TYR A 1 71 ? -2.103 0.332 5.770 1.00 96.00 71 TYR A C 1
ATOM 524 O O . TYR A 1 71 ? -1.647 -0.812 5.670 1.00 96.00 71 TYR A O 1
ATOM 532 N N . ALA A 1 72 ? -1.389 1.340 6.267 1.00 96.44 72 ALA A N 1
ATOM 533 C CA . ALA A 1 72 ? -0.054 1.205 6.841 1.00 96.44 72 ALA A CA 1
ATOM 534 C C . ALA A 1 72 ? 0.017 1.954 8.176 1.00 96.44 72 ALA A C 1
ATOM 536 O O . ALA A 1 72 ? -0.046 3.181 8.201 1.00 96.44 72 ALA A O 1
ATOM 537 N N . SER A 1 73 ? 0.178 1.241 9.294 1.00 95.75 73 SER A N 1
ATOM 538 C CA . SER A 1 73 ? 0.118 1.898 10.612 1.00 95.75 73 SER A CA 1
ATOM 539 C C . SER A 1 73 ? 1.235 2.931 10.841 1.00 95.75 73 SER A C 1
ATOM 541 O O . SER A 1 73 ? 1.024 3.917 11.542 1.00 95.75 73 SER A O 1
ATOM 543 N N . ASP A 1 74 ? 2.420 2.723 10.255 1.00 95.75 74 ASP A N 1
ATOM 544 C CA . ASP A 1 74 ? 3.596 3.566 10.477 1.00 95.75 74 ASP A CA 1
ATOM 545 C C . ASP A 1 74 ? 3.864 4.470 9.274 1.00 95.75 74 ASP A C 1
ATOM 547 O O . ASP A 1 74 ? 3.820 5.695 9.390 1.00 95.75 74 ASP A O 1
ATOM 551 N N . GLU A 1 75 ? 4.142 3.878 8.113 1.00 95.69 75 GLU A N 1
ATOM 552 C CA . GLU A 1 75 ? 4.560 4.640 6.941 1.00 95.69 75 GLU A CA 1
ATOM 553 C C . GLU A 1 75 ? 4.110 3.980 5.640 1.00 95.69 75 GLU A C 1
ATOM 555 O O . GLU A 1 75 ? 4.409 2.815 5.365 1.00 95.69 75 GLU A O 1
ATOM 560 N N . PHE A 1 76 ? 3.454 4.774 4.805 1.00 94.31 76 PHE A N 1
ATOM 561 C CA . PHE A 1 76 ? 3.366 4.527 3.380 1.00 94.31 76 PHE A CA 1
ATOM 562 C C . PHE A 1 76 ? 4.530 5.249 2.701 1.00 94.31 76 PHE A C 1
ATOM 564 O O . PHE A 1 76 ? 4.697 6.460 2.871 1.00 94.31 76 PHE A O 1
ATOM 571 N N . LYS A 1 77 ? 5.325 4.527 1.912 1.00 93.56 77 LYS A N 1
ATOM 572 C CA . LYS A 1 77 ? 6.458 5.090 1.182 1.00 93.56 77 LYS A CA 1
ATOM 573 C C . LYS A 1 77 ? 6.424 4.687 -0.284 1.00 93.56 77 LYS A C 1
ATOM 575 O O . LYS A 1 77 ? 6.369 3.501 -0.597 1.00 93.56 77 LYS A O 1
ATOM 580 N N . THR A 1 78 ? 6.575 5.668 -1.165 1.00 89.38 78 THR A N 1
ATOM 581 C CA . THR A 1 78 ? 6.905 5.438 -2.575 1.00 89.38 78 THR A CA 1
ATOM 582 C C . THR A 1 78 ? 8.211 6.141 -2.921 1.00 89.38 78 THR A C 1
ATOM 584 O O . THR A 1 78 ? 8.391 7.332 -2.645 1.00 89.38 78 THR A O 1
ATOM 587 N N . LEU A 1 79 ? 9.154 5.375 -3.462 1.00 79.69 79 LEU A N 1
ATOM 588 C CA . LEU A 1 79 ? 10.472 5.827 -3.875 1.00 79.69 79 LEU A CA 1
ATOM 589 C C . LEU A 1 79 ? 10.640 5.469 -5.346 1.00 79.69 79 LEU A C 1
ATOM 591 O O . LEU A 1 79 ? 10.696 4.288 -5.683 1.00 79.69 79 LEU A O 1
ATOM 595 N N . SER A 1 80 ? 10.760 6.498 -6.188 1.00 68.81 80 SER A N 1
ATOM 596 C CA . SER A 1 80 ? 10.592 6.394 -7.642 1.00 68.81 80 SER A CA 1
ATOM 597 C C . SER A 1 80 ? 9.135 6.210 -8.064 1.00 68.81 80 SER A C 1
ATOM 599 O O . SER A 1 80 ? 8.232 6.006 -7.248 1.00 68.81 80 SER A O 1
ATOM 601 N N . LEU A 1 81 ? 8.927 6.313 -9.370 1.00 66.94 81 LEU A N 1
ATOM 602 C CA . LEU A 1 81 ? 7.631 6.223 -10.004 1.00 66.94 81 LEU A CA 1
ATOM 603 C C . LEU A 1 81 ? 7.380 4.823 -10.537 1.00 66.94 81 LEU A C 1
ATOM 605 O O . LEU A 1 81 ? 8.127 4.363 -11.405 1.00 66.94 81 LEU A O 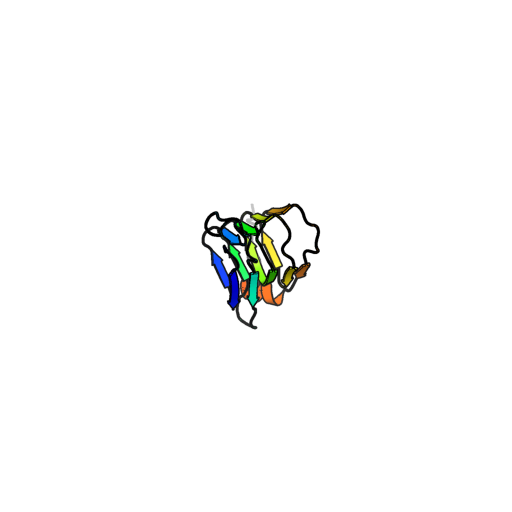1
ATOM 609 N N . PRO A 1 82 ? 6.286 4.192 -10.111 1.00 71.88 82 PRO A N 1
ATOM 610 C CA . PRO A 1 82 ? 5.614 3.250 -10.975 1.00 71.88 82 PRO A CA 1
ATOM 611 C C . PRO A 1 82 ? 5.080 3.972 -12.223 1.00 71.88 82 PRO A C 1
ATOM 613 O O . PRO A 1 82 ? 4.819 5.176 -12.195 1.00 71.88 82 PRO A O 1
ATOM 616 N N . ARG A 1 83 ? 4.930 3.246 -13.336 1.00 81.94 83 ARG A N 1
ATOM 617 C CA . ARG A 1 83 ? 4.372 3.811 -14.586 1.00 81.94 83 ARG A CA 1
ATOM 618 C C . ARG A 1 83 ? 2.949 4.308 -14.388 1.00 81.94 83 ARG A C 1
ATOM 620 O O . ARG A 1 83 ? 2.546 5.283 -15.009 1.00 81.94 83 ARG A O 1
ATOM 627 N N . GLU A 1 84 ? 2.229 3.631 -13.505 1.00 89.00 84 GLU A N 1
ATOM 628 C CA . GLU A 1 84 ? 0.872 3.947 -13.114 1.00 89.00 84 GLU A CA 1
ATOM 629 C C . GLU A 1 84 ? 0.725 3.715 -11.608 1.00 89.00 84 GLU A C 1
ATOM 631 O O . GLU A 1 84 ? 1.160 2.683 -11.088 1.00 89.00 84 GLU A O 1
ATOM 636 N N . PHE A 1 85 ? 0.128 4.680 -10.909 1.00 92.38 85 PHE A N 1
ATOM 637 C CA . PHE A 1 85 ? -0.220 4.555 -9.500 1.00 92.38 85 PHE A CA 1
ATOM 638 C C . PHE A 1 85 ? -1.661 5.004 -9.286 1.00 92.38 85 PHE A C 1
ATOM 640 O O . PHE A 1 85 ? -1.932 6.203 -9.191 1.00 92.38 85 PHE A O 1
ATOM 647 N N . ASN A 1 86 ? -2.569 4.041 -9.171 1.00 95.25 86 ASN A N 1
ATOM 648 C CA . ASN A 1 86 ? -3.976 4.280 -8.903 1.00 95.25 86 ASN A CA 1
ATOM 649 C C . ASN A 1 86 ? -4.422 3.526 -7.653 1.00 95.25 86 ASN A C 1
ATOM 651 O O . ASN A 1 86 ? -4.289 2.304 -7.548 1.00 95.25 86 ASN A O 1
ATOM 655 N N . ILE A 1 87 ? -5.018 4.262 -6.723 1.00 95.81 87 ILE A N 1
ATOM 656 C CA . ILE A 1 87 ? -5.773 3.715 -5.601 1.00 95.81 87 ILE A CA 1
ATOM 657 C C . ILE A 1 87 ? -7.200 4.247 -5.704 1.00 95.81 87 ILE A C 1
ATOM 659 O O . ILE A 1 87 ? -7.418 5.452 -5.599 1.00 95.81 87 ILE A O 1
ATOM 663 N N . ILE A 1 88 ? -8.169 3.351 -5.851 1.00 97.44 88 ILE A N 1
ATOM 664 C CA . ILE A 1 88 ? -9.597 3.638 -5.702 1.00 97.44 88 ILE A CA 1
ATOM 665 C C . ILE A 1 88 ? -10.032 2.990 -4.389 1.00 97.44 88 ILE A C 1
ATOM 667 O O . ILE A 1 88 ? -9.952 1.773 -4.247 1.00 97.44 88 ILE A O 1
ATOM 671 N N . GLY A 1 89 ? -10.458 3.787 -3.410 1.00 94.81 89 GLY A N 1
ATOM 672 C CA . GLY A 1 89 ? -10.721 3.322 -2.045 1.00 94.81 89 GLY A CA 1
ATOM 673 C C . GLY A 1 89 ? -10.254 4.342 -1.024 1.00 94.81 89 GLY A C 1
ATOM 674 O O . GLY A 1 89 ? -10.839 5.410 -0.904 1.00 94.81 89 GLY A O 1
ATOM 675 N N . GLY A 1 90 ? -9.190 4.046 -0.290 1.00 93.19 90 GLY A N 1
ATOM 676 C CA . GLY A 1 90 ? -8.555 5.066 0.537 1.00 93.19 90 GLY A CA 1
ATOM 677 C C . GLY A 1 90 ? -7.186 4.650 1.028 1.00 93.19 90 GLY A C 1
ATOM 678 O O . GLY A 1 90 ? -6.886 3.464 1.143 1.00 93.19 90 GLY A O 1
ATOM 679 N N . LEU A 1 91 ? -6.351 5.650 1.292 1.00 94.38 91 LEU A N 1
ATOM 680 C CA . LEU A 1 91 ? -4.995 5.481 1.790 1.00 94.38 91 LEU A CA 1
ATOM 681 C C . LEU A 1 91 ? -4.928 5.994 3.227 1.00 94.38 91 LEU A C 1
ATOM 683 O O . LEU A 1 91 ? -5.132 7.177 3.485 1.00 94.38 91 LEU A O 1
ATOM 687 N N . ILE A 1 92 ? -4.660 5.084 4.157 1.00 93.19 92 ILE A N 1
ATOM 688 C CA . ILE A 1 92 ? -4.676 5.325 5.595 1.00 93.19 92 ILE A CA 1
ATOM 689 C C . ILE A 1 92 ? -3.301 4.982 6.146 1.00 93.19 92 ILE A C 1
ATOM 691 O O . ILE A 1 92 ? -2.812 3.858 6.023 1.00 93.19 92 ILE A O 1
ATOM 695 N N . GLY A 1 93 ? -2.683 5.951 6.802 1.00 91.88 93 GLY A N 1
ATOM 696 C CA . GLY A 1 93 ? -1.466 5.705 7.546 1.00 91.88 93 GLY A CA 1
ATOM 697 C C . GLY A 1 93 ? -1.007 6.915 8.328 1.00 91.88 93 GLY A C 1
ATOM 698 O O . GLY A 1 93 ? -1.475 8.030 8.111 1.00 91.88 93 GLY A O 1
ATOM 699 N N . ARG A 1 94 ? -0.079 6.686 9.257 1.00 94.12 94 ARG A N 1
ATOM 700 C CA . ARG A 1 94 ? 0.461 7.743 10.121 1.00 94.12 94 ARG A CA 1
ATOM 701 C C . ARG A 1 94 ? 1.369 8.708 9.363 1.00 94.12 94 ARG A C 1
ATOM 703 O O . ARG A 1 94 ? 1.409 9.893 9.680 1.00 94.12 94 ARG A O 1
ATOM 710 N N . LYS A 1 95 ? 2.125 8.202 8.387 1.00 95.88 95 LYS A N 1
ATOM 711 C CA . LYS A 1 95 ? 3.061 8.990 7.586 1.00 95.88 95 LYS A CA 1
ATOM 712 C C . LYS A 1 95 ? 2.973 8.607 6.116 1.00 95.88 95 LYS A C 1
ATOM 714 O O . LYS A 1 95 ? 3.039 7.427 5.778 1.00 95.88 95 LYS A O 1
ATOM 719 N N . LEU A 1 96 ? 2.907 9.619 5.257 1.00 93.19 96 LEU A N 1
ATOM 720 C CA . LEU A 1 96 ? 3.025 9.479 3.813 1.00 93.19 96 LEU A CA 1
ATOM 721 C C . LEU A 1 96 ? 4.364 10.065 3.354 1.00 93.19 96 LEU A C 1
ATOM 723 O O . LEU A 1 96 ? 4.613 11.256 3.526 1.00 93.19 96 LEU A O 1
ATOM 727 N N . THR A 1 97 ? 5.225 9.228 2.779 1.00 93.06 97 THR A N 1
ATOM 728 C CA . THR A 1 97 ? 6.508 9.642 2.204 1.00 93.06 97 THR A CA 1
ATOM 729 C C . THR A 1 97 ? 6.502 9.391 0.705 1.00 93.06 97 THR A C 1
ATOM 731 O O . THR A 1 97 ? 6.400 8.260 0.232 1.00 93.06 97 THR A O 1
ATOM 734 N N . MET A 1 98 ? 6.666 10.470 -0.041 1.00 89.69 98 MET A N 1
ATOM 735 C CA . MET A 1 98 ? 6.633 10.493 -1.491 1.00 89.69 98 MET A CA 1
ATOM 736 C C . MET A 1 98 ? 7.922 11.145 -1.983 1.00 89.69 98 MET A C 1
ATOM 738 O O . MET A 1 98 ? 8.223 12.278 -1.613 1.00 89.69 98 MET A O 1
ATOM 742 N N . THR A 1 99 ? 8.736 10.421 -2.750 1.00 89.00 99 THR A N 1
ATOM 743 C CA . THR A 1 99 ? 10.052 10.912 -3.186 1.00 89.00 99 THR A CA 1
ATOM 744 C C . THR A 1 99 ? 10.249 10.674 -4.675 1.00 89.00 99 THR A C 1
ATOM 746 O O . THR A 1 99 ? 10.003 9.572 -5.163 1.00 89.00 99 THR A O 1
ATOM 749 N N . SER A 1 100 ? 10.741 11.705 -5.371 1.00 84.19 100 SER A N 1
ATOM 750 C CA . SER A 1 100 ? 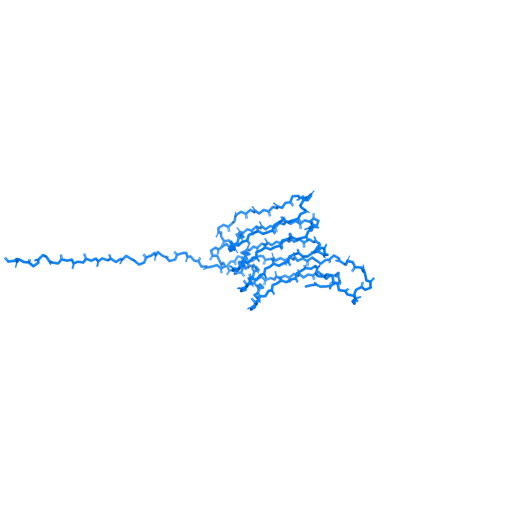11.042 11.665 -6.809 1.00 84.19 100 SER A CA 1
ATOM 751 C C . SER A 1 100 ? 9.820 11.316 -7.670 1.00 84.19 100 SER A C 1
ATOM 753 O O . SER A 1 100 ? 9.877 10.409 -8.497 1.00 84.19 100 SER A O 1
ATOM 755 N N . ILE A 1 101 ? 8.713 12.039 -7.458 1.00 82.50 101 ILE A N 1
ATOM 756 C CA . ILE A 1 101 ? 7.485 11.904 -8.249 1.00 82.50 101 ILE A CA 1
ATOM 757 C C . ILE A 1 101 ? 7.580 12.783 -9.502 1.00 82.50 101 ILE A C 1
ATOM 759 O O . ILE A 1 101 ? 7.640 14.002 -9.401 1.00 82.50 101 ILE A O 1
ATOM 763 N N . TRP A 1 102 ? 7.541 12.154 -10.673 1.00 79.62 102 TRP A N 1
ATOM 764 C CA . TRP A 1 102 ? 7.542 12.779 -12.007 1.00 79.62 102 TRP A CA 1
ATOM 765 C C . TRP A 1 102 ? 6.324 12.373 -12.868 1.00 79.62 102 TRP A C 1
ATOM 767 O O . TRP A 1 102 ? 6.254 12.736 -14.036 1.00 79.62 102 TRP A O 1
ATOM 777 N N . GLN A 1 103 ? 5.391 11.591 -12.316 1.00 83.62 103 GLN A N 1
ATOM 778 C CA . GLN A 1 103 ? 4.178 11.065 -12.951 1.00 83.62 103 GLN A CA 1
ATOM 779 C C . GLN A 1 103 ? 3.022 11.200 -11.946 1.00 83.62 103 GLN A C 1
ATOM 781 O O . GLN A 1 103 ? 3.286 11.231 -10.738 1.00 83.62 103 GLN A O 1
ATOM 786 N N . PRO A 1 104 ? 1.762 11.285 -12.402 1.00 86.69 104 PRO A N 1
ATOM 787 C CA . PRO A 1 104 ? 0.619 11.410 -11.506 1.00 86.69 104 PRO A CA 1
ATOM 788 C C . PRO A 1 104 ? 0.484 10.225 -10.543 1.00 86.69 104 PRO A C 1
ATOM 790 O O . PRO A 1 104 ? 0.680 9.070 -10.917 1.00 86.69 104 PRO A O 1
ATOM 793 N N . ILE A 1 105 ? 0.099 10.530 -9.305 1.00 89.50 105 ILE A N 1
ATOM 794 C CA . ILE A 1 105 ? -0.366 9.555 -8.320 1.00 89.50 105 ILE A CA 1
ATOM 795 C C . ILE A 1 105 ? -1.850 9.825 -8.107 1.00 89.50 105 ILE A C 1
ATOM 797 O O . ILE A 1 105 ? -2.215 10.874 -7.575 1.00 89.50 105 ILE A O 1
ATOM 801 N N . ASN A 1 106 ? -2.695 8.881 -8.508 1.00 93.12 106 ASN A N 1
ATOM 802 C CA . ASN A 1 106 ? -4.139 9.011 -8.395 1.00 93.12 106 ASN A CA 1
ATOM 803 C C . ASN A 1 106 ? -4.626 8.263 -7.155 1.00 93.12 106 ASN A C 1
ATOM 805 O O . ASN A 1 106 ? -4.492 7.044 -7.046 1.00 93.12 106 ASN A O 1
ATOM 809 N N . VAL A 1 107 ? -5.207 9.003 -6.215 1.00 93.38 107 VAL A N 1
ATOM 810 C CA . VAL A 1 107 ? -5.884 8.437 -5.047 1.00 93.38 107 VAL A CA 1
ATOM 811 C C . VAL A 1 107 ? -7.305 8.980 -5.034 1.00 93.38 107 VAL A C 1
ATOM 813 O O . VAL A 1 107 ? -7.525 10.161 -4.775 1.00 93.38 107 VAL A O 1
ATOM 816 N N . THR A 1 108 ? -8.271 8.122 -5.341 1.00 96.88 108 THR A N 1
ATOM 817 C CA . THR A 1 108 ? -9.693 8.463 -5.390 1.00 96.88 108 THR A CA 1
ATOM 818 C C . THR A 1 108 ? -10.407 7.807 -4.223 1.00 96.88 108 THR A C 1
ATOM 820 O O . THR A 1 108 ? -10.362 6.587 -4.057 1.00 96.88 108 THR A O 1
ATOM 823 N N . MET A 1 109 ? -11.084 8.619 -3.413 1.00 95.12 109 MET A N 1
ATOM 824 C CA . MET A 1 109 ? -11.837 8.107 -2.277 1.00 95.12 109 MET A CA 1
ATOM 825 C C . MET A 1 109 ? -13.055 7.300 -2.749 1.00 95.12 109 MET A C 1
ATOM 827 O O . MET A 1 109 ? -13.847 7.788 -3.553 1.00 95.12 109 MET A O 1
ATOM 831 N N . ASN A 1 110 ? -13.231 6.092 -2.218 1.00 95.75 110 ASN A N 1
ATOM 832 C CA . ASN A 1 110 ? -14.438 5.287 -2.370 1.00 95.75 110 ASN A CA 1
ATOM 833 C C . ASN A 1 110 ? -14.860 4.741 -0.998 1.00 95.75 110 ASN A C 1
ATOM 835 O O . ASN A 1 110 ? -14.238 3.830 -0.448 1.00 95.75 110 ASN A O 1
ATOM 839 N N . ASN A 1 111 ? -15.940 5.313 -0.461 1.00 92.06 111 ASN A N 1
ATOM 840 C CA . ASN A 1 111 ? -16.458 4.977 0.865 1.00 92.06 111 ASN A CA 1
ATOM 841 C C . ASN A 1 111 ? -16.969 3.540 0.957 1.00 92.06 111 ASN A C 1
ATOM 843 O O . ASN A 1 111 ? -16.826 2.924 2.009 1.00 92.06 111 ASN A O 1
ATOM 847 N N . GLN A 1 112 ? -17.521 2.993 -0.131 1.00 93.38 112 GLN A N 1
ATOM 848 C CA . GLN A 1 112 ? -17.988 1.612 -0.147 1.00 93.38 112 GLN A CA 1
ATOM 849 C C . GLN A 1 112 ? -16.814 0.669 0.127 1.00 93.38 112 GLN A C 1
ATOM 851 O O . GLN A 1 112 ? -16.860 -0.104 1.079 1.00 93.38 112 GLN A O 1
ATOM 856 N N . TYR A 1 113 ? -15.713 0.817 -0.612 1.00 94.56 113 TYR A N 1
ATOM 857 C CA . TYR A 1 113 ? -14.535 -0.042 -0.450 1.00 94.56 113 TYR A CA 1
ATOM 858 C C . TYR A 1 113 ? -13.901 0.088 0.941 1.00 94.56 113 TYR A C 1
ATOM 860 O O . TYR A 1 113 ? -13.417 -0.896 1.496 1.00 94.56 113 TYR A O 1
ATOM 868 N N . LEU A 1 114 ? -13.912 1.293 1.519 1.00 92.69 114 LEU A N 1
ATOM 869 C CA . LEU A 1 114 ? -13.427 1.526 2.879 1.00 92.69 114 LEU A CA 1
ATOM 870 C C . LEU A 1 114 ? -14.316 0.857 3.930 1.00 92.69 114 LEU A C 1
ATOM 872 O O . LEU A 1 114 ? -13.794 0.178 4.810 1.00 92.69 114 LEU A O 1
ATOM 876 N N . SER A 1 115 ? -15.637 1.014 3.825 1.00 92.19 115 SER A N 1
ATOM 877 C CA . SER A 1 115 ? -16.592 0.414 4.766 1.00 92.19 115 SER A CA 1
ATOM 878 C C . SER A 1 115 ? -16.599 -1.115 4.703 1.00 92.19 115 SER A C 1
ATOM 880 O O . SER A 1 115 ? -16.657 -1.766 5.741 1.00 92.19 115 SER A O 1
ATOM 882 N N . GLU A 1 116 ? -16.452 -1.701 3.511 1.00 93.44 116 GLU A N 1
ATOM 883 C CA . GLU A 1 116 ? -16.346 -3.153 3.344 1.00 93.44 116 GLU A CA 1
ATOM 884 C C . GLU A 1 116 ? -15.025 -3.705 3.912 1.00 93.44 116 GLU A C 1
ATOM 886 O O . GLU A 1 116 ? -14.986 -4.839 4.383 1.00 93.44 116 GLU A O 1
ATOM 891 N N . ALA A 1 117 ? -13.944 -2.914 3.910 1.00 92.50 117 ALA A N 1
ATOM 892 C CA . ALA A 1 117 ? -12.639 -3.342 4.417 1.00 92.50 117 ALA A CA 1
ATOM 893 C C . ALA A 1 117 ? -12.423 -3.092 5.921 1.00 92.50 117 ALA A C 1
ATOM 895 O O . ALA A 1 117 ? -11.738 -3.877 6.574 1.00 92.50 117 ALA A O 1
ATOM 896 N N . LEU A 1 118 ? -12.951 -1.992 6.462 1.00 90.19 118 LEU A N 1
ATOM 897 C CA . LEU A 1 118 ? -12.714 -1.551 7.845 1.00 90.19 118 LEU A CA 1
ATOM 898 C C . LEU A 1 118 ? -13.929 -1.740 8.756 1.00 90.19 118 LEU A C 1
ATOM 900 O O . LEU A 1 118 ? -13.801 -1.595 9.970 1.00 90.19 118 LEU A O 1
ATOM 904 N N . GLY A 1 119 ? -15.088 -2.062 8.183 1.00 85.00 119 GLY A N 1
ATOM 905 C CA . GLY A 1 119 ? -16.366 -2.009 8.877 1.00 85.00 119 GLY A CA 1
ATOM 906 C C . GLY A 1 119 ? -16.933 -0.590 8.938 1.00 85.00 119 GLY A C 1
ATOM 907 O O . GLY A 1 119 ? -16.274 0.402 8.611 1.00 85.00 119 GLY A O 1
ATOM 908 N N . ALA A 1 120 ? -18.196 -0.495 9.349 1.00 76.06 120 ALA A N 1
ATOM 909 C CA . ALA A 1 120 ? -18.814 0.785 9.662 1.00 76.06 120 ALA A CA 1
ATOM 910 C C . ALA A 1 120 ? -18.198 1.357 10.946 1.00 76.06 120 ALA A C 1
ATOM 912 O O . ALA A 1 120 ? -17.892 0.620 11.881 1.00 76.06 120 ALA A O 1
ATOM 913 N N . THR A 1 121 ? -18.031 2.676 11.003 1.00 67.31 121 THR A N 1
ATOM 914 C CA . THR A 1 121 ? -17.630 3.353 12.238 1.00 67.31 121 THR A CA 1
ATOM 915 C C . THR A 1 121 ? -18.704 3.140 13.300 1.00 67.31 121 THR A C 1
ATOM 917 O O . THR A 1 121 ? -19.827 3.619 13.135 1.00 67.31 121 THR A O 1
ATOM 920 N N . GLU A 1 122 ? -18.371 2.443 14.384 1.00 65.06 122 GLU A N 1
ATOM 921 C CA . GLU A 1 122 ? -19.219 2.424 15.574 1.00 65.06 122 GLU A CA 1
ATOM 922 C C . GLU A 1 122 ? -19.170 3.810 16.231 1.00 65.06 122 GLU A C 1
ATOM 924 O O . GLU A 1 122 ? -18.107 4.428 16.338 1.00 65.06 122 GLU A O 1
ATOM 929 N N . PHE A 1 123 ? -20.333 4.341 16.614 1.00 68.88 123 PHE A N 1
ATOM 930 C CA . PHE A 1 123 ? -20.405 5.606 17.338 1.00 68.88 123 PHE A CA 1
ATOM 931 C C . PHE A 1 123 ? -19.619 5.503 18.649 1.00 68.88 123 PHE A C 1
ATOM 933 O O . PHE A 1 123 ? -19.624 4.463 19.307 1.00 68.88 123 PHE A O 1
ATOM 940 N N . SER A 1 124 ? -18.980 6.603 19.055 1.00 70.81 124 SER A N 1
ATOM 941 C CA . SER A 1 124 ? -18.434 6.730 20.406 1.00 70.81 124 SER A CA 1
ATOM 942 C C . SER A 1 124 ? -19.535 6.404 21.425 1.00 70.81 124 SER A C 1
ATOM 944 O O . SER A 1 124 ? -20.656 6.895 21.256 1.00 70.81 124 SER A O 1
ATOM 946 N N . PRO A 1 125 ? -19.262 5.607 22.473 1.00 68.00 125 PRO A N 1
ATOM 947 C CA . PRO A 1 125 ? -20.274 5.292 23.471 1.00 68.00 125 PRO A CA 1
ATOM 948 C C . PRO A 1 125 ? -20.785 6.588 24.106 1.00 68.00 125 PRO A C 1
ATOM 950 O O . PRO A 1 125 ? -20.001 7.423 24.562 1.00 68.00 125 PRO A O 1
ATOM 953 N N . ILE A 1 126 ? -22.105 6.767 24.115 1.00 76.75 126 ILE A N 1
ATOM 954 C CA . ILE A 1 126 ? -22.743 7.879 24.818 1.00 76.75 126 ILE A CA 1
ATOM 955 C C . ILE A 1 126 ? -22.623 7.574 26.312 1.00 76.75 126 ILE A C 1
ATOM 957 O O . ILE A 1 126 ? -23.216 6.613 26.796 1.00 76.75 126 ILE A O 1
ATOM 961 N N . ILE A 1 127 ? -21.839 8.371 27.040 1.00 76.75 127 ILE A N 1
ATOM 962 C CA . ILE A 1 127 ? -21.801 8.316 28.503 1.00 76.75 127 ILE A CA 1
ATOM 963 C C . ILE A 1 127 ? -22.926 9.219 29.011 1.00 76.75 127 ILE A C 1
ATOM 965 O O . ILE A 1 127 ? -22.767 10.436 29.091 1.00 76.75 127 ILE A O 1
ATOM 969 N N . THR A 1 128 ? -24.078 8.635 29.325 1.00 79.44 128 THR A N 1
ATOM 970 C CA . THR A 1 128 ? -25.139 9.321 30.068 1.00 79.44 128 THR A CA 1
ATOM 971 C C . THR A 1 128 ? -24.779 9.315 31.548 1.00 79.44 128 THR A C 1
ATOM 973 O O . THR A 1 128 ? -24.794 8.273 32.199 1.00 79.44 128 THR A O 1
ATOM 976 N N . VAL A 1 129 ? -24.419 10.484 32.076 1.00 76.62 129 VAL A N 1
ATOM 977 C CA . VAL A 1 129 ? -24.253 10.682 33.516 1.00 76.62 129 VAL A CA 1
ATOM 978 C C . VAL A 1 129 ? -25.582 11.177 34.071 1.00 76.62 129 VAL A C 1
ATOM 980 O O . VAL A 1 129 ? -25.929 12.346 33.920 1.00 76.62 129 VAL A O 1
ATOM 983 N N . GLU A 1 130 ? -26.338 10.277 34.689 1.00 77.19 130 GLU A N 1
ATOM 984 C CA . GLU A 1 130 ? -27.492 10.649 35.504 1.00 77.19 130 GLU A CA 1
ATOM 985 C C . GLU A 1 130 ? -26.982 10.995 36.907 1.00 77.19 130 GLU A C 1
ATOM 987 O O . GLU A 1 130 ? -26.740 10.117 37.734 1.00 77.19 130 GLU A O 1
ATOM 992 N N . HIS A 1 131 ? -26.745 12.281 37.161 1.00 71.88 131 HIS A N 1
ATOM 993 C CA . HIS A 1 131 ? -26.533 12.769 38.519 1.00 71.88 131 HIS A CA 1
ATOM 994 C C . HIS A 1 131 ? -27.885 13.103 39.149 1.00 71.88 131 HIS A C 1
ATOM 996 O O . HIS A 1 131 ? -28.657 13.880 38.591 1.00 71.88 131 HIS A O 1
ATOM 1002 N N . TRP A 1 132 ? -28.150 12.521 40.318 1.00 69.25 132 TRP A N 1
ATOM 1003 C CA . TRP A 1 132 ? -29.128 13.049 41.262 1.00 69.25 132 TRP A CA 1
ATOM 1004 C C . TRP A 1 132 ? -28.403 14.068 42.143 1.00 69.25 132 TRP A C 1
ATOM 1006 O O . TRP A 1 132 ? -27.322 13.771 42.651 1.00 69.25 132 TRP A O 1
ATOM 1016 N N . GLU A 1 133 ? -28.950 15.275 42.269 1.00 70.94 133 GLU A N 1
ATOM 1017 C CA . GLU A 1 133 ? -28.431 16.277 43.202 1.00 70.94 133 GLU A CA 1
ATOM 1018 C C . GLU A 1 133 ? -28.629 15.750 44.631 1.00 70.94 133 GLU A C 1
ATOM 1020 O O . GLU A 1 133 ? -29.757 15.491 45.048 1.00 70.94 133 GLU A O 1
ATOM 1025 N N . GLU A 1 134 ? -27.540 15.536 45.371 1.00 68.19 134 GLU A N 1
ATOM 1026 C CA . GLU A 1 134 ? -27.632 15.301 46.812 1.00 68.19 134 GLU A CA 1
ATOM 1027 C C . GLU A 1 134 ? -27.886 16.656 47.488 1.00 68.19 134 GLU A C 1
ATOM 1029 O O . GLU A 1 134 ? -27.076 17.578 47.369 1.00 68.19 134 GLU A O 1
ATOM 1034 N N . GLU A 1 135 ? -29.039 16.797 48.149 1.00 59.25 135 GLU A N 1
ATOM 1035 C CA . GLU A 1 135 ? -29.343 17.955 48.995 1.00 59.25 135 GLU A CA 1
ATOM 1036 C C . GLU A 1 135 ? -28.333 18.006 50.158 1.00 59.25 135 GLU A C 1
ATOM 1038 O O . GLU A 1 135 ? -28.227 17.057 50.938 1.00 59.25 135 GLU A O 1
ATOM 1043 N N . TYR A 1 136 ? -27.573 19.106 50.224 1.00 62.78 136 TYR A N 1
ATOM 1044 C CA . TYR A 1 136 ? -26.592 19.420 51.273 1.00 62.78 136 TYR A CA 1
ATOM 1045 C C . TYR A 1 136 ? -27.236 19.754 52.622 1.00 62.78 136 TYR A C 1
ATOM 1047 O O . TYR A 1 136 ? -28.240 20.504 52.629 1.00 62.78 136 TYR A O 1
#

Sequence (136 aa):
LKCDRKITVNGLLVSSRDINIGKFSIGCLFQCGQNDITVNHASGIASGLFAKRKINFDPCTGEVNVNGAVYASDEFKTLSLPREFNIIGGLIGRKLTMTSIWQPINVTMNNQYLSEALGATEFSPIITVEHWEEEY

Radius of gyration: 19.68 Å; chains: 1; bounding box: 51×32×66 Å